Protein AF-A0A379VWG9-F1 (afdb_monomer)

Secondary structure (DSSP, 8-state):
--S-SS--EEEETTSBEEEESSGGGTT-B-HHHHHHHHHTS-EEE-HHHHTTSTT--SEEEEEEEETTEEEEEEE---------

Structure (mmCIF, N/CA/C/O backbone):
data_AF-A0A379VWG9-F1
#
_entry.id   AF-A0A379VWG9-F1
#
loop_
_atom_site.group_PDB
_atom_site.id
_atom_site.type_symbol
_atom_site.label_atom_id
_atom_site.label_alt_id
_atom_site.label_comp_id
_atom_site.label_asym_id
_atom_site.label_entity_id
_atom_site.label_seq_id
_atom_site.pdbx_PDB_ins_code
_atom_site.Cartn_x
_atom_site.Cartn_y
_atom_site.Cartn_z
_atom_site.occupancy
_atom_site.B_iso_or_equiv
_atom_site.auth_seq_id
_atom_site.auth_comp_id
_atom_site.auth_asym_id
_atom_site.auth_atom_id
_atom_site.pdbx_PDB_model_num
ATOM 1 N N . MET A 1 1 ? 12.787 -12.896 4.633 1.00 51.03 1 MET A N 1
ATOM 2 C CA . MET A 1 1 ? 11.828 -13.565 5.544 1.00 51.03 1 MET A CA 1
ATOM 3 C C . MET A 1 1 ? 12.101 -15.058 5.494 1.00 51.03 1 MET A C 1
ATOM 5 O O . MET A 1 1 ? 12.230 -15.570 4.399 1.00 51.03 1 MET A O 1
ATOM 9 N N . ARG A 1 2 ? 12.283 -15.728 6.642 1.00 56.25 2 ARG A N 1
ATOM 10 C CA . ARG A 1 2 ? 12.765 -17.129 6.716 1.00 56.25 2 ARG A CA 1
ATOM 11 C C . ARG A 1 2 ? 11.636 -18.175 6.812 1.00 56.25 2 ARG A C 1
ATOM 13 O O . ARG A 1 2 ? 11.915 -19.361 6.818 1.00 56.25 2 ARG A O 1
ATOM 20 N N . ILE A 1 3 ? 10.387 -17.716 6.935 1.00 64.94 3 ILE A N 1
ATOM 21 C CA . ILE A 1 3 ? 9.177 -18.546 7.114 1.00 64.94 3 ILE A CA 1
ATOM 22 C C . ILE A 1 3 ? 8.329 -18.578 5.830 1.00 64.94 3 ILE A C 1
ATOM 24 O O . ILE A 1 3 ? 7.567 -19.509 5.606 1.00 64.94 3 ILE A O 1
ATOM 28 N N . ILE A 1 4 ? 8.465 -17.561 4.973 1.00 65.06 4 ILE A N 1
ATOM 29 C CA . ILE A 1 4 ? 7.690 -17.406 3.742 1.00 65.06 4 ILE A CA 1
ATOM 30 C C . ILE A 1 4 ? 8.688 -17.047 2.641 1.00 65.06 4 ILE A C 1
ATOM 32 O O . ILE A 1 4 ? 9.309 -15.986 2.716 1.00 65.06 4 ILE A O 1
ATOM 36 N N . ASP A 1 5 ? 8.842 -17.916 1.638 1.00 70.19 5 ASP A N 1
ATOM 37 C CA . ASP A 1 5 ? 9.812 -17.776 0.527 1.00 70.19 5 ASP A CA 1
ATOM 38 C C . ASP A 1 5 ? 9.464 -16.656 -0.464 1.00 70.19 5 ASP A C 1
ATOM 40 O O . ASP A 1 5 ? 9.937 -16.613 -1.597 1.00 70.19 5 ASP A O 1
ATOM 44 N N . THR A 1 6 ? 8.583 -15.746 -0.065 1.00 70.94 6 THR A N 1
ATOM 45 C CA . THR A 1 6 ? 8.083 -14.683 -0.918 1.00 70.94 6 THR A CA 1
ATOM 46 C C . THR A 1 6 ? 8.081 -13.363 -0.175 1.00 70.94 6 THR A C 1
ATOM 48 O O . THR A 1 6 ? 7.795 -13.312 1.021 1.00 70.94 6 THR A O 1
ATOM 51 N N . ASN A 1 7 ? 8.350 -12.280 -0.900 1.00 78.75 7 ASN A N 1
ATOM 52 C CA . ASN A 1 7 ? 8.293 -10.939 -0.342 1.00 78.75 7 ASN A CA 1
ATOM 53 C C . ASN A 1 7 ? 6.832 -10.528 -0.078 1.00 78.75 7 ASN A C 1
ATOM 55 O O . ASN A 1 7 ? 6.008 -10.552 -0.994 1.00 78.75 7 ASN A O 1
ATOM 59 N N . ILE A 1 8 ? 6.531 -10.154 1.162 1.00 84.88 8 ILE A N 1
ATOM 60 C CA . ILE A 1 8 ? 5.230 -9.634 1.589 1.00 84.88 8 ILE A CA 1
ATOM 61 C C . ILE A 1 8 ? 5.407 -8.166 1.945 1.00 84.88 8 ILE A C 1
ATOM 63 O O . ILE A 1 8 ? 6.415 -7.816 2.557 1.00 84.88 8 ILE A O 1
ATOM 67 N N . ASN A 1 9 ? 4.422 -7.339 1.594 1.00 90.56 9 ASN A N 1
ATOM 68 C CA . ASN A 1 9 ? 4.338 -5.968 2.081 1.00 90.56 9 ASN A CA 1
ATOM 69 C C . ASN A 1 9 ? 3.133 -5.815 3.005 1.00 90.56 9 ASN A C 1
ATOM 71 O O . ASN A 1 9 ? 2.044 -6.261 2.662 1.00 90.56 9 ASN A O 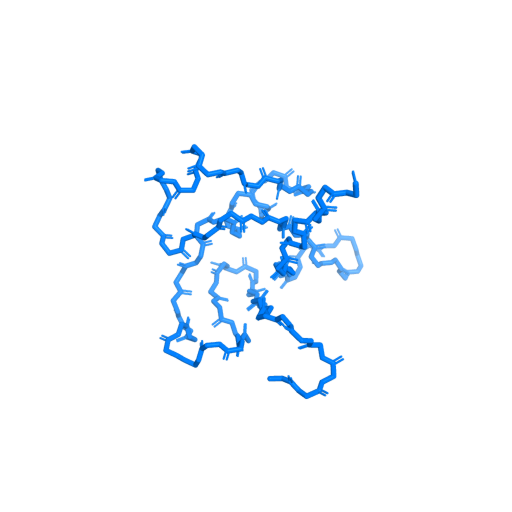1
ATOM 75 N N . VAL A 1 10 ? 3.330 -5.129 4.122 1.00 94.12 10 VAL A N 1
ATOM 76 C CA . VAL A 1 10 ? 2.280 -4.736 5.059 1.00 94.12 10 VAL A CA 1
ATOM 77 C C . VAL A 1 10 ? 2.222 -3.218 5.080 1.00 94.12 10 VAL A C 1
ATOM 79 O O . VAL A 1 10 ? 3.254 -2.560 5.236 1.00 94.12 10 VAL A O 1
ATOM 82 N N . MET A 1 11 ? 1.022 -2.674 4.930 1.00 96.19 11 MET A N 1
ATOM 83 C CA . MET A 1 11 ? 0.744 -1.247 4.895 1.00 96.19 11 MET A CA 1
ATOM 84 C C . MET A 1 11 ? -0.191 -0.842 6.036 1.00 96.19 11 MET A C 1
ATOM 86 O O . MET A 1 11 ? -1.087 -1.601 6.406 1.00 96.19 11 MET A O 1
ATOM 90 N N . ASP A 1 12 ? 0.002 0.359 6.576 1.00 96.62 12 ASP A N 1
ATOM 91 C CA . ASP A 1 12 ? -0.899 0.956 7.568 1.00 96.62 12 ASP A CA 1
ATOM 92 C C . ASP A 1 12 ? -2.215 1.466 6.937 1.00 96.62 12 ASP A C 1
ATOM 94 O O . ASP A 1 12 ? -2.412 1.424 5.718 1.00 96.62 12 ASP A O 1
ATOM 98 N N . ALA A 1 13 ? -3.122 1.996 7.764 1.00 95.25 13 ALA A N 1
ATOM 99 C CA . ALA A 1 13 ? -4.393 2.586 7.323 1.00 95.25 13 ALA A CA 1
ATOM 100 C C . ALA A 1 13 ? -4.244 3.853 6.448 1.00 95.25 13 ALA A C 1
ATOM 102 O O . ALA A 1 13 ? -5.238 4.414 5.993 1.00 95.25 13 ALA A O 1
ATOM 103 N N . ARG A 1 14 ? -3.015 4.330 6.214 1.00 95.75 14 ARG A N 1
ATOM 104 C CA . ARG A 1 14 ? -2.686 5.449 5.317 1.00 95.75 14 ARG A CA 1
ATOM 105 C C . ARG A 1 14 ? -1.990 4.972 4.039 1.00 95.75 14 ARG A C 1
ATOM 107 O O . ARG A 1 14 ? -1.579 5.799 3.229 1.00 95.75 14 ARG A O 1
ATOM 114 N N . GLY A 1 15 ? -1.842 3.659 3.856 1.00 94.50 15 GLY A N 1
ATOM 115 C CA . GLY A 1 15 ? -1.197 3.054 2.698 1.00 94.50 15 GLY A CA 1
ATOM 116 C C . GLY A 1 15 ? 0.330 3.139 2.709 1.00 94.50 15 GLY A C 1
ATOM 117 O O . GLY A 1 15 ? 0.940 2.891 1.668 1.00 94.50 15 GLY A O 1
ATOM 118 N N . ARG A 1 16 ? 0.967 3.483 3.839 1.00 96.50 16 ARG A N 1
ATOM 119 C CA . ARG A 1 16 ? 2.434 3.462 3.956 1.00 96.50 16 ARG A CA 1
ATOM 120 C C . ARG A 1 16 ? 2.920 2.072 4.302 1.00 96.50 16 ARG A C 1
ATOM 122 O O . ARG A 1 16 ? 2.355 1.425 5.179 1.00 96.50 16 ARG A O 1
ATOM 129 N N . ILE A 1 17 ? 3.996 1.638 3.661 1.00 95.50 17 ILE A N 1
ATOM 130 C CA . ILE A 1 17 ? 4.615 0.340 3.927 1.00 95.50 17 ILE A CA 1
ATOM 131 C C . ILE A 1 17 ? 5.305 0.377 5.298 1.00 95.50 17 ILE A C 1
ATOM 133 O O . ILE A 1 17 ? 6.262 1.121 5.502 1.00 95.50 17 ILE A O 1
ATOM 137 N N . ILE A 1 18 ? 4.835 -0.457 6.224 1.00 95.56 18 ILE A N 1
ATOM 138 C CA . ILE A 1 18 ? 5.386 -0.625 7.581 1.00 95.56 18 ILE A CA 1
ATOM 139 C C . ILE A 1 18 ? 6.140 -1.948 7.752 1.00 95.56 18 ILE A C 1
ATOM 141 O O . ILE A 1 18 ? 6.912 -2.112 8.693 1.00 95.56 18 ILE A O 1
ATOM 145 N N . GLY A 1 19 ? 5.950 -2.888 6.827 1.00 92.31 19 GLY A N 1
ATOM 146 C CA . GLY A 1 19 ? 6.687 -4.143 6.770 1.00 92.31 19 GLY A CA 1
ATOM 147 C C . GLY A 1 19 ? 6.925 -4.549 5.325 1.00 92.31 19 GLY A C 1
ATOM 148 O O . GLY A 1 19 ? 6.021 -4.473 4.502 1.00 92.31 19 GLY A O 1
ATOM 149 N N . SER A 1 20 ? 8.143 -4.971 5.003 1.00 90.50 20 SER A N 1
ATOM 150 C CA . SER A 1 20 ? 8.482 -5.501 3.687 1.00 90.50 20 SER A CA 1
ATOM 151 C C . SER A 1 20 ? 9.648 -6.474 3.794 1.00 90.50 20 SER A C 1
ATOM 153 O O . SER A 1 20 ? 10.533 -6.318 4.641 1.00 90.50 20 SER A O 1
ATOM 155 N N . GLY A 1 21 ? 9.678 -7.468 2.910 1.00 86.44 21 GLY A N 1
ATOM 156 C CA . GLY A 1 21 ? 10.888 -8.243 2.651 1.00 86.44 21 GLY A CA 1
ATOM 157 C C . GLY A 1 21 ? 11.984 -7.430 1.949 1.00 86.44 21 GLY A C 1
ATOM 158 O O . GLY A 1 21 ? 13.131 -7.868 1.949 1.00 86.44 21 GLY A O 1
ATOM 159 N N . ASP A 1 22 ? 11.647 -6.267 1.386 1.00 87.88 22 ASP A N 1
ATOM 160 C CA . ASP A 1 22 ? 12.560 -5.308 0.764 1.00 87.88 22 ASP A CA 1
ATOM 161 C C . ASP A 1 22 ? 12.602 -4.018 1.599 1.00 87.88 22 ASP A C 1
ATOM 163 O O . AS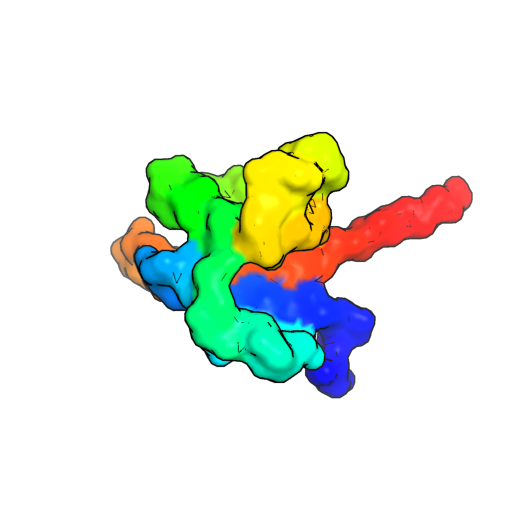P A 1 22 ? 11.652 -3.235 1.620 1.00 87.88 22 ASP A O 1
ATOM 167 N N . ARG A 1 23 ? 13.690 -3.823 2.351 1.00 88.44 23 ARG A N 1
ATOM 168 C CA . ARG A 1 23 ? 13.780 -2.757 3.362 1.00 88.44 23 ARG A CA 1
ATOM 169 C C . ARG A 1 23 ? 13.772 -1.351 2.774 1.00 88.44 23 ARG A C 1
ATOM 171 O O . ARG A 1 23 ? 13.364 -0.434 3.479 1.00 88.44 23 ARG A O 1
ATOM 178 N N . GLU A 1 24 ? 14.191 -1.185 1.524 1.00 91.75 24 GLU A N 1
ATOM 179 C CA . GLU A 1 24 ? 14.230 0.125 0.860 1.00 91.75 24 GLU A CA 1
ATOM 180 C C . GLU A 1 24 ? 12.828 0.712 0.678 1.00 91.75 24 GLU A C 1
ATOM 182 O O . GLU A 1 24 ? 12.661 1.920 0.582 1.00 91.75 24 GLU A O 1
ATOM 187 N N . ARG A 1 25 ? 11.805 -0.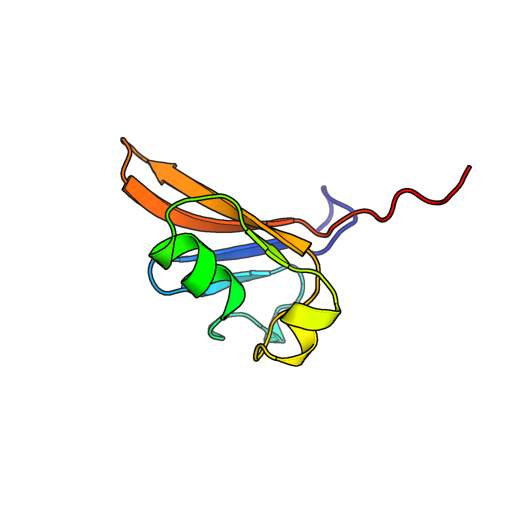147 0.723 1.00 91.06 25 ARG A N 1
ATOM 188 C CA . ARG A 1 25 ? 10.407 0.230 0.528 1.00 91.06 25 ARG A CA 1
ATOM 189 C C . ARG A 1 25 ? 9.703 0.719 1.787 1.00 91.06 25 ARG A C 1
ATOM 191 O O . ARG A 1 25 ? 8.575 1.198 1.712 1.00 91.06 25 ARG A O 1
ATOM 198 N N . ILE A 1 26 ? 10.303 0.538 2.963 1.00 93.88 26 ILE A N 1
ATOM 199 C CA . ILE A 1 26 ? 9.672 0.932 4.227 1.00 93.88 26 ILE A CA 1
ATOM 200 C C . ILE A 1 26 ? 9.486 2.454 4.250 1.00 93.88 26 ILE A C 1
ATOM 202 O O . ILE A 1 26 ? 10.422 3.209 4.009 1.00 93.88 26 ILE A O 1
ATOM 206 N N . GLY A 1 27 ? 8.275 2.904 4.573 1.00 94.88 27 GLY A N 1
ATOM 207 C CA . GLY A 1 27 ? 7.893 4.318 4.594 1.00 94.88 27 GLY A CA 1
ATOM 208 C C . GLY A 1 27 ? 7.353 4.854 3.265 1.00 94.88 27 GLY A C 1
ATOM 209 O O . GLY A 1 27 ? 6.706 5.906 3.267 1.00 94.88 27 GLY A O 1
ATOM 210 N N . GLU A 1 28 ? 7.540 4.133 2.156 1.00 95.19 28 GLU A N 1
ATOM 211 C CA . GLU A 1 28 ? 6.957 4.501 0.866 1.00 95.19 28 GLU A CA 1
ATOM 212 C C . GLU A 1 28 ? 5.431 4.356 0.876 1.00 95.19 28 GLU A C 1
ATOM 214 O O . GLU A 1 28 ? 4.857 3.513 1.576 1.00 95.19 28 GLU A O 1
ATOM 219 N N . LEU A 1 29 ? 4.765 5.177 0.063 1.00 94.12 29 LEU A N 1
ATOM 220 C CA . LEU A 1 29 ? 3.335 5.058 -0.192 1.00 94.12 29 LEU A CA 1
ATOM 221 C C . LEU A 1 29 ? 3.087 3.957 -1.229 1.00 94.12 29 LEU A C 1
ATOM 223 O O . LEU A 1 29 ? 3.725 3.935 -2.279 1.00 94.12 29 LEU A O 1
ATOM 227 N N . HIS A 1 30 ? 2.141 3.061 -0.955 1.00 93.88 30 HIS A N 1
ATOM 228 C CA . HIS A 1 30 ? 1.756 1.997 -1.877 1.00 93.88 30 HIS A CA 1
ATOM 229 C C . HIS A 1 30 ? 0.363 2.269 -2.449 1.00 93.88 30 HIS A C 1
ATOM 231 O O . HIS A 1 30 ? -0.646 2.047 -1.780 1.00 93.88 30 HIS A O 1
ATOM 237 N N . GLU A 1 31 ? 0.274 2.683 -3.713 1.00 93.06 31 GLU A N 1
ATOM 238 C CA . GLU A 1 31 ? -1.012 3.069 -4.321 1.00 93.06 31 GLU A CA 1
ATOM 239 C C . GLU A 1 31 ? -2.023 1.914 -4.384 1.00 93.06 31 GLU A C 1
ATOM 241 O O . GLU A 1 31 ? -3.224 2.114 -4.216 1.00 93.06 31 GLU A O 1
ATOM 246 N N . GLY A 1 32 ? -1.545 0.671 -4.488 1.00 92.75 32 GLY A N 1
ATOM 247 C CA . GLY A 1 32 ? -2.404 -0.510 -4.397 1.00 92.75 32 GLY A CA 1
ATOM 248 C C . GLY A 1 32 ? -3.086 -0.678 -3.033 1.00 92.75 32 GLY A C 1
ATOM 249 O O . GLY A 1 32 ? -4.177 -1.236 -2.964 1.00 92.75 32 GLY A O 1
ATOM 250 N N . ALA A 1 33 ? -2.489 -0.156 -1.952 1.00 94.69 33 ALA A N 1
ATOM 251 C CA . ALA A 1 33 ? -3.122 -0.155 -0.635 1.00 94.69 33 ALA A CA 1
ATOM 252 C C . ALA A 1 33 ? -4.230 0.895 -0.569 1.00 94.69 33 ALA A C 1
ATOM 254 O O . ALA A 1 33 ? -5.282 0.634 0.002 1.00 94.69 33 ALA A O 1
ATOM 255 N N . LEU A 1 34 ? -4.027 2.054 -1.201 1.00 94.69 34 LEU A N 1
ATOM 256 C CA . LEU A 1 34 ? -5.034 3.114 -1.259 1.00 94.69 34 LEU A CA 1
ATOM 257 C C . LEU A 1 34 ? -6.302 2.645 -1.974 1.00 94.69 34 LEU A C 1
ATOM 259 O O . LEU A 1 34 ? -7.401 2.959 -1.525 1.00 94.69 34 LEU A O 1
ATOM 263 N N . LEU A 1 35 ? -6.165 1.829 -3.024 1.00 94.25 35 LEU A N 1
ATOM 264 C CA . LEU A 1 35 ? -7.308 1.198 -3.689 1.00 94.25 35 LEU A CA 1
ATOM 265 C C . LEU A 1 35 ? -8.092 0.281 -2.739 1.00 94.25 35 LEU A C 1
ATOM 267 O O . LEU A 1 35 ? -9.318 0.351 -2.705 1.00 94.25 35 LEU A O 1
ATOM 271 N N . VAL A 1 36 ? -7.410 -0.539 -1.934 1.00 95.75 36 VAL A N 1
ATOM 272 C CA . VAL A 1 36 ? -8.063 -1.405 -0.934 1.00 95.75 36 VAL A CA 1
ATOM 273 C C . VAL A 1 36 ? -8.748 -0.583 0.153 1.00 95.75 36 VAL A C 1
ATOM 275 O O . VAL A 1 36 ? -9.903 -0.852 0.478 1.00 95.75 36 VAL A O 1
ATOM 278 N N . LEU A 1 37 ? -8.058 0.422 0.694 1.00 95.06 37 LEU A N 1
ATOM 279 C CA . LEU A 1 37 ? -8.584 1.307 1.735 1.00 95.06 37 LEU A CA 1
ATOM 280 C C . LEU A 1 37 ? -9.812 2.082 1.237 1.00 95.06 37 LEU A C 1
ATOM 282 O O . LEU A 1 37 ? -10.790 2.211 1.964 1.00 95.06 37 LEU A O 1
ATOM 286 N N . SER A 1 38 ? -9.791 2.536 -0.019 1.00 94.56 38 SER A N 1
ATOM 287 C CA . SER A 1 38 ? -10.904 3.253 -0.645 1.00 94.56 38 SER A CA 1
ATOM 288 C C . SER A 1 38 ? -12.092 2.347 -0.971 1.00 94.56 38 SER A C 1
ATOM 290 O O . SER A 1 38 ? -13.235 2.745 -0.763 1.00 94.56 38 SER A O 1
ATOM 292 N N . GLN A 1 39 ? -11.851 1.141 -1.493 1.00 94.31 39 GLN A N 1
ATOM 293 C CA . GLN A 1 39 ? -12.925 0.242 -1.934 1.00 94.31 39 GLN A CA 1
ATOM 294 C C . GLN A 1 39 ? -13.448 -0.671 -0.820 1.00 94.31 39 GLN A C 1
ATOM 296 O O . GLN A 1 39 ? -14.479 -1.322 -0.986 1.00 94.31 39 GLN A O 1
ATOM 301 N N . GLY A 1 40 ? -12.717 -0.786 0.286 1.00 94.12 40 GLY A N 1
ATOM 302 C CA . GLY A 1 40 ? -13.063 -1.641 1.413 1.00 94.12 40 GLY A CA 1
ATOM 303 C C . GLY A 1 40 ? -13.062 -3.142 1.103 1.00 94.12 40 GLY A C 1
ATOM 304 O O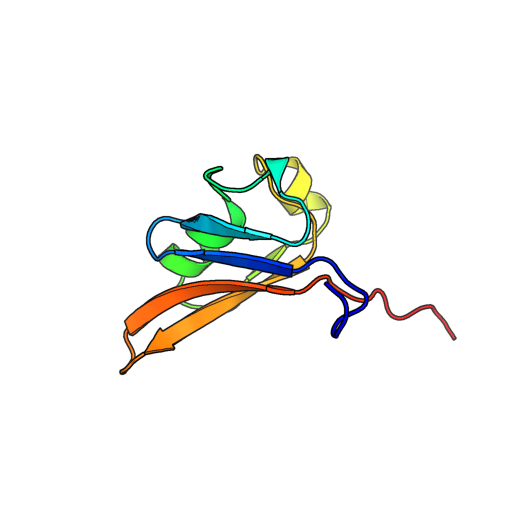 . GLY A 1 40 ? -13.679 -3.927 1.824 1.00 94.12 40 GLY A O 1
ATOM 305 N N . ARG A 1 41 ? -12.393 -3.573 0.032 1.00 93.81 41 ARG A N 1
ATOM 306 C CA . ARG A 1 41 ? -12.419 -4.962 -0.446 1.00 93.81 41 ARG A CA 1
ATOM 307 C C . ARG A 1 41 ? -11.060 -5.408 -0.961 1.00 93.81 41 ARG A C 1
ATOM 309 O O . ARG A 1 41 ? -10.159 -4.601 -1.154 1.00 93.81 41 ARG A O 1
ATOM 316 N N . VAL A 1 42 ? -10.945 -6.708 -1.213 1.00 93.50 42 VAL A N 1
ATOM 317 C CA . VAL A 1 42 ? -9.783 -7.292 -1.887 1.00 93.50 42 VAL A CA 1
ATOM 318 C C . VAL A 1 42 ? -9.629 -6.681 -3.281 1.00 93.50 42 VAL A C 1
ATOM 320 O O . VAL A 1 42 ? -10.607 -6.581 -4.033 1.00 93.50 42 VAL A O 1
ATOM 323 N N . VAL A 1 43 ? -8.397 -6.304 -3.622 1.00 93.38 43 VAL A N 1
ATOM 324 C CA . VAL A 1 43 ? -8.022 -5.778 -4.939 1.00 93.38 43 VAL A CA 1
ATOM 325 C C . VAL A 1 43 ? -6.931 -6.671 -5.528 1.00 93.38 43 VAL A C 1
ATOM 327 O O . VAL A 1 43 ? -5.833 -6.764 -4.977 1.00 93.38 43 VAL A O 1
ATOM 330 N N . ASP A 1 44 ? -7.240 -7.338 -6.642 1.00 91.94 44 ASP A N 1
ATOM 331 C CA . ASP A 1 44 ? -6.241 -8.013 -7.479 1.00 91.94 44 ASP A CA 1
ATOM 332 C C . ASP A 1 44 ? -5.667 -6.983 -8.455 1.00 91.94 44 ASP A C 1
ATOM 334 O O . ASP A 1 44 ? -6.410 -6.361 -9.215 1.00 91.94 44 ASP A O 1
ATOM 338 N N . ILE A 1 45 ? -4.357 -6.762 -8.380 1.00 89.25 45 ILE A N 1
ATOM 339 C CA . ILE A 1 45 ? -3.630 -5.859 -9.267 1.00 89.25 45 ILE A CA 1
ATOM 340 C C . ILE A 1 45 ? -2.871 -6.726 -10.262 1.00 89.25 45 ILE A C 1
ATOM 342 O O . ILE A 1 45 ? -1.915 -7.415 -9.894 1.00 89.25 45 ILE A O 1
ATOM 346 N N . ASP A 1 46 ? -3.294 -6.685 -11.520 1.00 89.12 46 ASP A N 1
ATOM 347 C CA . ASP A 1 46 ? -2.570 -7.304 -12.623 1.00 89.12 46 ASP A CA 1
ATOM 348 C C . ASP A 1 46 ? -1.436 -6.401 -13.142 1.00 89.12 46 ASP A C 1
ATOM 350 O O . ASP A 1 46 ? -1.229 -5.277 -12.675 1.00 89.12 46 ASP A O 1
ATOM 354 N N . ASP A 1 47 ? -0.670 -6.904 -14.109 1.00 86.00 47 ASP A N 1
ATOM 355 C CA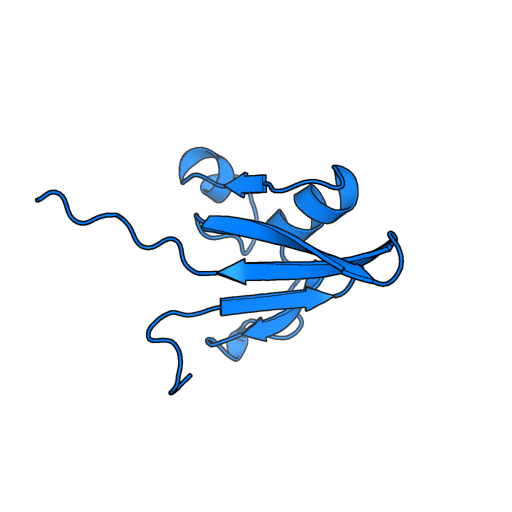 . ASP A 1 47 ? 0.440 -6.159 -14.708 1.00 86.00 47 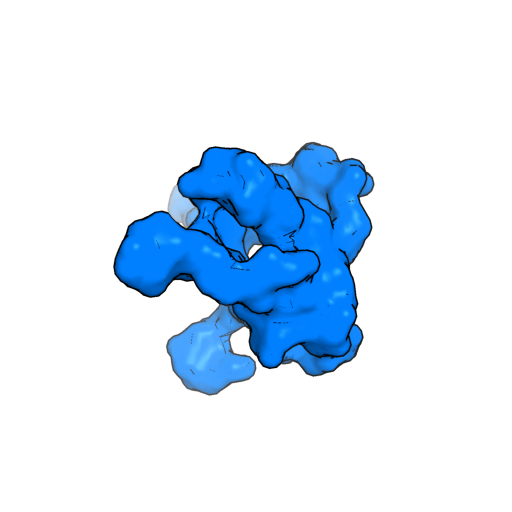ASP A CA 1
ATOM 356 C C . ASP A 1 47 ? -0.010 -4.909 -15.476 1.00 86.00 47 ASP A C 1
ATOM 358 O O . ASP A 1 47 ? 0.751 -3.944 -15.558 1.00 86.00 47 ASP A O 1
ATOM 362 N N . ALA A 1 48 ? -1.213 -4.902 -16.056 1.00 86.94 48 ALA A N 1
ATOM 363 C CA . ALA A 1 48 ? -1.711 -3.742 -16.786 1.00 86.94 48 ALA A CA 1
ATOM 364 C C . ALA A 1 48 ? -1.998 -2.595 -15.812 1.00 86.94 48 ALA A C 1
ATOM 366 O O . ALA A 1 48 ? -1.509 -1.486 -16.010 1.00 86.94 48 ALA A O 1
ATOM 367 N N . VAL A 1 49 ? -2.699 -2.886 -14.716 1.00 85.62 49 VAL A N 1
ATOM 368 C CA . VAL A 1 49 ? -2.988 -1.925 -13.649 1.00 85.62 49 VAL A CA 1
ATOM 369 C C . VAL A 1 49 ? -1.703 -1.496 -12.940 1.00 85.62 49 VAL A C 1
ATOM 371 O O . VAL A 1 49 ? -1.507 -0.305 -12.713 1.00 85.62 49 VAL A O 1
ATOM 374 N N . ALA A 1 50 ? -0.788 -2.424 -12.639 1.00 87.19 50 ALA A N 1
ATOM 375 C CA . ALA A 1 50 ? 0.463 -2.110 -11.945 1.00 87.19 50 ALA A CA 1
ATOM 376 C C . ALA A 1 50 ? 1.331 -1.086 -12.696 1.00 87.19 50 ALA A C 1
ATOM 378 O O . ALA A 1 50 ? 1.977 -0.262 -12.059 1.00 87.19 50 ALA A O 1
ATOM 379 N N . ARG A 1 51 ? 1.324 -1.086 -14.037 1.00 88.50 51 ARG A N 1
ATOM 380 C CA . ARG A 1 51 ? 2.072 -0.104 -14.849 1.00 88.50 51 ARG A CA 1
ATOM 381 C C . ARG A 1 51 ? 1.572 1.330 -14.696 1.00 88.50 51 ARG A C 1
ATOM 383 O O . ARG A 1 51 ? 2.316 2.257 -14.999 1.00 88.50 51 ARG A O 1
ATOM 390 N N . HIS A 1 52 ? 0.333 1.506 -14.252 1.00 88.31 52 HIS A N 1
ATOM 391 C CA . HIS A 1 52 ? -0.274 2.813 -14.028 1.00 88.31 52 HIS A CA 1
ATOM 392 C C . HIS A 1 52 ? -0.194 3.267 -12.568 1.00 88.31 52 HIS A C 1
ATOM 394 O O . HIS A 1 52 ? -0.711 4.334 -12.253 1.00 88.31 52 HIS A O 1
ATOM 400 N N . LEU A 1 53 ? 0.430 2.473 -11.691 1.00 85.69 53 LEU A N 1
ATOM 401 C CA . LEU A 1 53 ? 0.501 2.744 -10.261 1.00 85.69 53 LEU A CA 1
ATOM 402 C C . LEU A 1 53 ? 1.953 2.867 -9.785 1.00 85.69 53 LEU A C 1
ATOM 404 O O . LEU A 1 53 ? 2.804 2.020 -10.067 1.00 85.69 53 LEU A O 1
ATOM 408 N N . HIS A 1 54 ? 2.242 3.897 -8.997 1.00 82.25 54 HIS A N 1
ATOM 409 C CA . HIS A 1 54 ? 3.565 4.122 -8.429 1.00 82.25 54 HIS A CA 1
ATOM 410 C C . HIS A 1 54 ? 3.845 3.191 -7.247 1.00 82.25 54 HIS A C 1
ATOM 412 O O . HIS A 1 54 ? 3.041 3.031 -6.328 1.00 82.25 54 HIS A O 1
ATOM 418 N N . GLY A 1 55 ? 5.024 2.563 -7.266 1.00 76.81 55 GLY A N 1
ATOM 419 C CA . GLY A 1 55 ? 5.466 1.670 -6.193 1.00 76.81 55 GLY A CA 1
ATOM 420 C C . GLY A 1 55 ? 4.666 0.366 -6.102 1.00 76.81 55 GLY A C 1
ATOM 421 O O . GLY A 1 55 ? 4.786 -0.364 -5.119 1.00 76.81 55 GLY A O 1
ATOM 422 N N . VAL A 1 56 ? 3.856 0.022 -7.105 1.00 84.06 56 VAL A N 1
ATOM 423 C CA . VAL A 1 56 ? 3.023 -1.183 -7.078 1.00 84.06 56 VAL A CA 1
ATOM 424 C C . VAL A 1 56 ? 3.598 -2.253 -7.999 1.00 84.06 56 VAL A C 1
ATOM 426 O O . VAL A 1 56 ? 4.017 -1.997 -9.121 1.00 84.06 56 VAL A O 1
ATOM 429 N N . ARG A 1 57 ? 3.611 -3.492 -7.509 1.00 83.38 57 ARG A N 1
ATOM 430 C CA . ARG A 1 57 ? 3.857 -4.692 -8.321 1.00 83.38 57 ARG A CA 1
ATOM 431 C C . ARG A 1 57 ? 2.555 -5.482 -8.409 1.00 83.38 57 ARG A C 1
ATOM 433 O O . ARG A 1 57 ? 1.744 -5.395 -7.481 1.00 83.38 57 ARG A O 1
ATOM 440 N N . GLN A 1 58 ? 2.402 -6.302 -9.449 1.00 85.50 58 GLN A N 1
ATOM 441 C CA . GLN A 1 58 ? 1.272 -7.228 -9.540 1.00 85.50 58 GLN A CA 1
ATOM 442 C C . GLN A 1 58 ? 1.132 -8.070 -8.263 1.00 85.50 58 GLN A C 1
ATOM 444 O O . GLN A 1 58 ? 2.128 -8.441 -7.620 1.00 85.50 58 GLN A O 1
ATOM 449 N N . GLY A 1 59 ? -0.106 -8.338 -7.869 1.00 87.62 59 GLY A N 1
ATOM 450 C CA . GLY A 1 59 ? -0.423 -9.125 -6.689 1.00 87.62 59 GLY A CA 1
ATOM 451 C C . GLY A 1 59 ? -1.768 -8.786 -6.065 1.00 87.62 59 GLY A C 1
ATOM 452 O O . GLY A 1 59 ? -2.428 -7.814 -6.423 1.00 87.62 59 GLY A O 1
ATOM 453 N N . ILE A 1 60 ? -2.142 -9.604 -5.086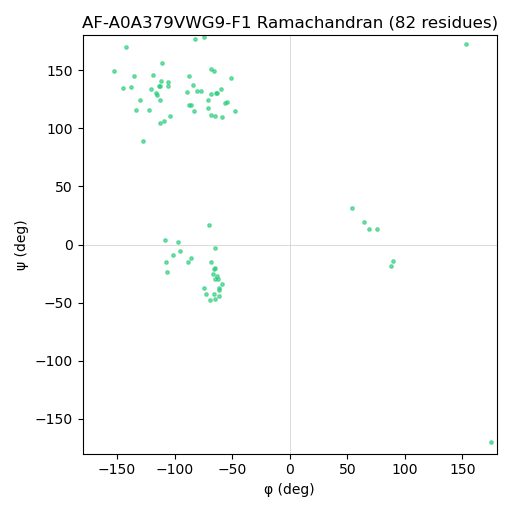 1.00 90.44 60 ILE A N 1
ATOM 454 C CA . ILE A 1 60 ? -3.391 -9.455 -4.344 1.00 90.44 60 ILE A CA 1
ATOM 455 C C . ILE A 1 60 ? -3.126 -8.549 -3.143 1.00 90.44 60 ILE A C 1
ATOM 457 O O . ILE A 1 60 ? -2.166 -8.771 -2.410 1.00 90.44 60 ILE A O 1
ATOM 461 N N . ASN A 1 61 ? -3.974 -7.543 -2.942 1.00 92.81 61 ASN A N 1
ATOM 462 C CA . ASN A 1 61 ? -3.956 -6.668 -1.773 1.00 92.81 61 ASN A CA 1
ATOM 463 C C . ASN A 1 61 ? -5.231 -6.928 -0.955 1.00 92.81 61 ASN A C 1
ATOM 465 O O . ASN A 1 61 ? -6.346 -6.867 -1.482 1.00 92.81 61 ASN A O 1
ATOM 469 N N . LEU A 1 62 ? -5.061 -7.253 0.324 1.00 94.50 62 LEU A N 1
ATOM 470 C CA . LEU A 1 62 ? -6.102 -7.724 1.237 1.00 94.50 62 LEU A CA 1
ATOM 471 C C . LEU A 1 62 ? -6.306 -6.696 2.361 1.00 94.50 62 LEU A C 1
ATOM 473 O O . LEU A 1 62 ? -5.322 -6.318 3.000 1.00 94.50 62 LEU A O 1
ATOM 477 N N . PRO A 1 63 ? -7.542 -6.246 2.647 1.00 96.06 63 PRO A N 1
ATOM 478 C CA . PRO A 1 63 ? -7.791 -5.371 3.787 1.00 96.06 63 PRO A CA 1
ATOM 479 C C . PRO A 1 63 ? -7.582 -6.137 5.098 1.00 96.06 63 PRO A C 1
ATOM 481 O O . PRO A 1 63 ? -8.170 -7.199 5.304 1.00 96.06 63 PRO A O 1
ATOM 484 N N . LEU A 1 64 ? -6.788 -5.573 6.006 1.00 95.56 64 LEU A N 1
ATOM 485 C CA . LEU A 1 64 ? -6.662 -6.049 7.380 1.00 95.56 64 LEU A CA 1
ATOM 486 C C . LEU A 1 64 ? -7.741 -5.382 8.222 1.00 95.56 64 LEU A C 1
ATOM 488 O O . LEU A 1 64 ? -7.788 -4.154 8.300 1.00 95.56 64 LEU A O 1
ATOM 492 N N . ARG A 1 65 ? -8.613 -6.187 8.834 1.00 94.94 65 ARG A N 1
ATOM 493 C CA . ARG A 1 65 ? -9.750 -5.693 9.613 1.00 94.94 65 ARG A CA 1
ATOM 494 C C . ARG A 1 65 ? -9.611 -6.018 11.091 1.00 94.94 65 ARG A C 1
ATOM 496 O O . ARG A 1 65 ? -9.282 -7.148 11.442 1.00 94.94 65 ARG A O 1
ATOM 503 N N . LEU A 1 66 ? -9.930 -5.042 11.932 1.00 93.94 66 LEU A N 1
ATOM 504 C CA . LEU A 1 66 ? -10.086 -5.192 13.373 1.00 93.94 66 LEU A CA 1
ATOM 505 C C . LEU A 1 66 ? -11.424 -4.564 13.759 1.00 93.94 66 LEU A C 1
ATOM 507 O O . LEU A 1 66 ? -11.680 -3.420 13.408 1.00 93.94 66 LEU A O 1
ATOM 511 N N . GLU A 1 67 ? -12.296 -5.332 14.413 1.00 94.25 67 GLU A N 1
ATOM 512 C CA . GLU A 1 67 ? -13.640 -4.871 14.817 1.00 94.25 67 GLU A CA 1
ATOM 513 C C . GLU A 1 67 ? -14.486 -4.291 13.664 1.00 94.25 67 GLU A C 1
ATOM 515 O O . GLU A 1 67 ? -15.310 -3.406 13.847 1.00 94.25 67 GLU A O 1
ATOM 520 N N . GLY A 1 68 ? -14.292 -4.808 12.448 1.00 91.19 68 GLY A N 1
ATOM 521 C CA . GLY A 1 68 ? -14.995 -4.340 11.249 1.00 91.19 68 GLY A CA 1
ATOM 522 C C . GLY A 1 68 ? -14.301 -3.184 10.525 1.00 91.19 68 GLY A C 1
ATOM 523 O O . GLY A 1 68 ? -14.512 -3.033 9.322 1.00 91.19 68 GLY A O 1
ATOM 524 N N . GLU A 1 69 ? -13.391 -2.469 11.182 1.00 93.31 69 GLU A N 1
ATOM 525 C CA . GLU A 1 69 ? -12.642 -1.349 10.609 1.00 93.31 69 GLU A CA 1
ATOM 526 C C . GLU A 1 69 ? -11.365 -1.803 9.905 1.00 93.31 69 GLU A C 1
ATOM 528 O O . GLU A 1 69 ? -10.703 -2.749 10.335 1.00 93.31 69 GLU A O 1
ATOM 533 N N . ILE A 1 70 ? -11.000 -1.134 8.808 1.00 94.31 70 ILE A N 1
ATOM 534 C CA . ILE A 1 70 ? -9.759 -1.441 8.087 1.00 94.31 70 ILE A CA 1
ATOM 535 C C . ILE A 1 70 ? -8.598 -0.716 8.764 1.00 94.31 70 ILE A C 1
ATOM 537 O O . ILE A 1 70 ? -8.516 0.509 8.741 1.00 94.31 70 ILE A O 1
ATOM 541 N N . VAL A 1 71 ? -7.673 -1.486 9.331 1.00 96.12 71 VAL A N 1
ATOM 542 C CA . VAL A 1 71 ? -6.500 -0.974 10.060 1.00 96.12 71 VAL A CA 1
ATOM 543 C C . VAL A 1 71 ? -5.215 -1.012 9.234 1.00 96.12 71 VAL A C 1
ATOM 545 O O . VAL A 1 71 ? -4.192 -0.461 9.639 1.00 96.12 71 VAL A O 1
ATOM 548 N N . GLY A 1 72 ? -5.256 -1.645 8.065 1.00 95.69 72 GLY A N 1
ATOM 549 C CA . GLY A 1 72 ? -4.115 -1.753 7.170 1.00 95.69 72 GLY A CA 1
ATOM 550 C C . GLY A 1 72 ? -4.402 -2.633 5.964 1.00 95.69 72 GLY A C 1
ATOM 551 O O . GLY A 1 72 ? -5.541 -3.034 5.715 1.00 95.69 72 GLY A O 1
ATOM 552 N N . VAL A 1 73 ? -3.351 -2.941 5.215 1.00 96.56 73 VAL A N 1
ATOM 553 C CA . VAL A 1 73 ? -3.418 -3.782 4.019 1.00 96.56 73 VAL A CA 1
ATOM 554 C C . VAL A 1 73 ? -2.240 -4.742 4.020 1.00 96.56 73 VAL A C 1
ATOM 556 O O . VAL A 1 73 ? -1.110 -4.336 4.269 1.00 96.56 73 VAL A O 1
ATOM 559 N N . ASP A 1 74 ? -2.498 -6.006 3.714 1.00 93.44 74 ASP A N 1
ATOM 560 C CA . ASP A 1 74 ? -1.457 -6.992 3.445 1.00 93.44 74 ASP A CA 1
ATOM 561 C C . ASP A 1 74 ? -1.396 -7.293 1.946 1.00 93.44 74 ASP A C 1
ATOM 563 O O . ASP A 1 74 ? -2.424 -7.399 1.271 1.00 93.44 74 ASP A O 1
ATOM 567 N N . ARG A 1 75 ? -0.185 -7.428 1.413 1.00 89.19 75 ARG A N 1
ATOM 568 C CA . ARG A 1 75 ? 0.060 -7.783 0.017 1.00 89.19 75 ARG A CA 1
ATOM 569 C C . ARG A 1 75 ? 1.007 -8.974 -0.064 1.00 89.19 75 ARG A C 1
ATOM 571 O O . ARG A 1 75 ? 2.226 -8.783 -0.206 1.00 89.19 75 ARG A O 1
ATOM 578 N N . PRO A 1 76 ? 0.472 -10.203 -0.050 1.00 82.06 76 PRO A N 1
ATOM 579 C CA . PRO A 1 76 ? 1.263 -11.380 -0.348 1.00 82.06 76 PRO A CA 1
ATOM 580 C C . PRO A 1 76 ? 1.738 -11.361 -1.805 1.00 82.06 76 PRO A C 1
ATOM 582 O O . PRO A 1 76 ? 1.071 -10.858 -2.715 1.00 82.06 76 PRO A O 1
ATOM 585 N N . HIS A 1 77 ? 2.906 -11.947 -2.054 1.00 73.19 77 HIS A N 1
ATOM 586 C CA . HIS A 1 77 ? 3.339 -12.209 -3.420 1.00 73.19 77 HIS A CA 1
ATOM 587 C C . HIS A 1 77 ? 2.376 -13.200 -4.082 1.00 73.19 77 HIS A C 1
ATOM 589 O O . HIS A 1 77 ? 2.098 -14.270 -3.533 1.00 73.19 77 HIS A O 1
ATOM 595 N N . ARG A 1 78 ? 1.893 -12.881 -5.285 1.00 68.56 78 ARG A N 1
ATOM 596 C CA . ARG A 1 78 ? 1.128 -13.836 -6.088 1.00 68.56 78 ARG A CA 1
ATOM 597 C C . ARG A 1 78 ? 2.088 -14.935 -6.534 1.00 68.56 78 ARG A C 1
ATOM 599 O O . ARG A 1 78 ? 2.965 -14.683 -7.351 1.00 68.56 78 ARG A O 1
ATOM 606 N N . ARG A 1 79 ? 1.933 -16.158 -6.017 1.00 59.81 79 ARG A N 1
ATOM 607 C CA . ARG A 1 79 ? 2.536 -17.322 -6.676 1.00 59.81 79 ARG A CA 1
ATOM 608 C C . ARG A 1 79 ? 1.832 -17.458 -8.021 1.00 59.81 79 ARG A C 1
ATOM 610 O O . ARG A 1 79 ? 0.642 -17.769 -8.061 1.00 59.81 79 ARG A O 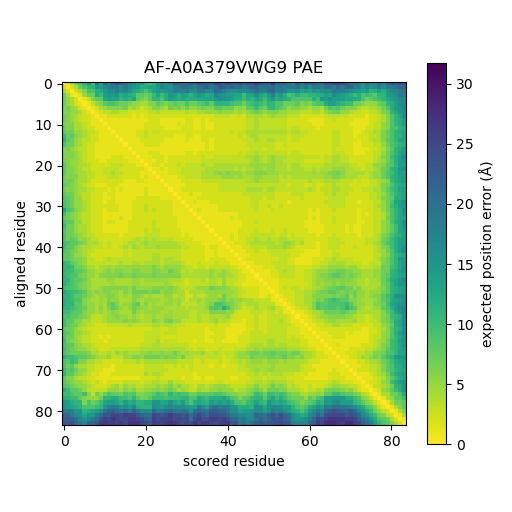1
ATOM 617 N N . THR A 1 80 ? 2.538 -17.196 -9.114 1.00 54.75 80 THR A N 1
ATOM 618 C CA . THR A 1 80 ? 2.116 -17.719 -10.409 1.00 54.75 80 THR A CA 1
ATOM 619 C C . THR A 1 80 ? 2.030 -19.230 -10.229 1.00 54.75 80 THR A C 1
ATOM 621 O O . THR A 1 80 ? 2.986 -19.864 -9.780 1.00 54.75 80 THR A O 1
ATOM 624 N N . ARG A 1 81 ? 0.857 -19.828 -10.470 1.00 51.38 81 ARG A N 1
ATOM 625 C CA . ARG A 1 81 ? 0.820 -21.279 -10.654 1.00 51.38 81 ARG A CA 1
ATOM 626 C C . ARG A 1 81 ? 1.737 -21.531 -11.844 1.00 51.38 81 ARG A C 1
ATOM 628 O O . ARG A 1 81 ? 1.417 -21.090 -12.943 1.00 51.38 81 ARG A O 1
ATOM 635 N N . ALA A 1 82 ? 2.897 -22.139 -11.604 1.00 42.94 82 ALA A N 1
ATOM 636 C CA . ALA A 1 82 ? 3.666 -22.720 -12.686 1.00 42.94 82 ALA A CA 1
ATOM 637 C C . ALA A 1 82 ? 2.711 -23.675 -13.400 1.00 42.94 82 ALA A C 1
ATOM 639 O O . ALA A 1 82 ? 2.079 -24.512 -12.751 1.00 42.94 82 ALA A O 1
ATOM 640 N N . SER A 1 83 ? 2.525 -23.450 -14.695 1.00 44.34 83 SER A N 1
ATOM 641 C CA . SER A 1 83 ? 1.841 -24.370 -15.588 1.00 44.34 83 SER A CA 1
ATOM 642 C C . SER A 1 83 ? 2.423 -25.762 -15.340 1.00 44.34 83 SER A C 1
ATOM 644 O O . SER A 1 83 ? 3.629 -25.950 -15.506 1.00 44.34 83 SER A O 1
ATOM 646 N N . ALA A 1 84 ? 1.591 -26.675 -14.842 1.00 40.25 84 ALA A N 1
ATOM 647 C CA . ALA A 1 84 ? 1.877 -28.102 -14.896 1.00 40.25 84 ALA A CA 1
ATOM 648 C C . ALA A 1 84 ? 1.650 -28.593 -16.328 1.00 40.25 84 ALA A C 1
ATOM 650 O O . ALA A 1 84 ? 0.751 -28.021 -16.992 1.00 40.25 84 ALA A O 1
#

InterPro domains:
  IPR008599 Putative sugar diacid recognition [PF05651] (1-73)

Organism: Salmonella enterica I (NCBI:txid59201)

pLDDT: mean 85.89, std 13.8, range [40.25, 96.62]

Foldseek 3Di:
DVPDPFWKFKFFLQQATCDIPDPVRHRP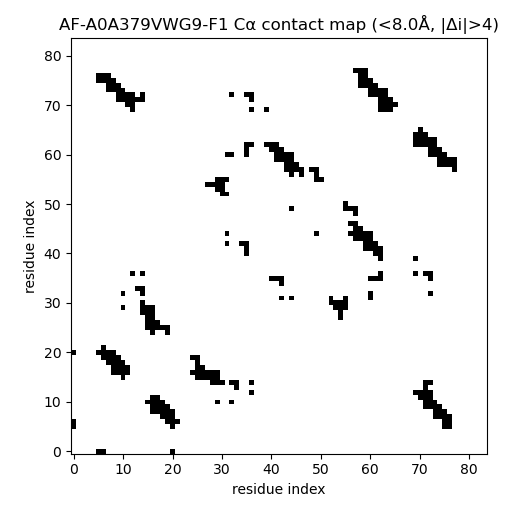HWVLFVVCSVVVAKDQQDPVNQVVTPPDDGFIKGFDDDPNHGGIIMTTDDDDPDDD

Nearest PDB structures (foldseek):
  2j80-assembly1_B  TM=6.552E-01  e=3.828E-03  Klebsiella pneumoniae
  6lnp-assembly2_D  TM=6.450E-01  e=1.580E-02  Aequorea victoria
  5ere-assembly1_A  TM=6.761E-01  e=2.151E-02  Desulfohalobium retbaense DSM 5692
  8bgb-assembly6_FFF  TM=6.686E-01  e=8.880E-02  Geobacillus thermodenitrificans
  6v7w-assembly1_B  TM=4.547E-01  e=1.937E+00  Pseudomonas aeruginosa UCBPP-PA14

Solvent-accessible surface area (backbone atoms only — not comparable to full-atom values): 4798 Å² total; per-residue (Å²): 105,96,90,45,103,56,59,39,40,32,23,38,70,84,15,30,24,77,40,48,64,52,72,88,50,55,69,40,64,28,50,61,36,45,53,20,69,74,67,75,38,74,39,78,36,47,67,76,58,22,76,76,37,61,82,39,68,56,27,45,30,38,63,35,67,57,98,85,42,69,60,20,28,41,30,53,57,63,76,74,79,73,82,127

Radius of gyration: 12.6 Å; Cα contacts (8 Å, |Δi|>4): 167; chains: 1; bounding box: 29×34×32 Å

Mean predicted aligned error: 5.43 Å

Sequence (84 aa):
MRIIDTNINVMDARGRIIGSGDRERIGELHEGALLVLSQGRVVDIDDAVARHLHGVRQGINLPLRLEGEIVGVDRPHRRTRASA